Protein AF-A0A497PWR3-F1 (afdb_monomer_lite)

Radius of gyration: 13.61 Å; chains: 1; bounding box: 39×31×30 Å

Structure (mmCIF, N/CA/C/O backbone):
data_AF-A0A497PWR3-F1
#
_entry.id   AF-A0A497PWR3-F1
#
loop_
_atom_site.group_PDB
_atom_site.id
_atom_site.type_symbol
_atom_site.label_atom_id
_atom_site.label_alt_id
_atom_site.label_comp_id
_atom_site.label_asym_id
_atom_site.label_entity_id
_atom_site.label_seq_id
_atom_site.pdbx_PDB_ins_code
_atom_site.Cartn_x
_atom_site.Cartn_y
_atom_site.Cartn_z
_atom_site.occupancy
_atom_site.B_iso_or_equiv
_atom_site.auth_seq_id
_atom_site.auth_comp_id
_atom_site.auth_asym_id
_atom_site.auth_atom_id
_atom_site.pdbx_PDB_model_num
ATOM 1 N N . MET A 1 1 ? -8.076 17.826 -2.621 1.00 65.25 1 MET A N 1
ATOM 2 C CA . MET A 1 1 ? -7.933 16.865 -1.515 1.00 65.25 1 MET A CA 1
ATOM 3 C C . MET A 1 1 ? -8.436 17.533 -0.258 1.00 65.25 1 MET A C 1
ATOM 5 O O . MET A 1 1 ? -8.172 18.720 -0.089 1.00 65.25 1 MET A O 1
ATOM 9 N N . SER A 1 2 ? -9.231 16.823 0.537 1.00 92.06 2 SER A N 1
ATOM 10 C CA . SER A 1 2 ? -9.697 17.314 1.838 1.00 92.06 2 SER A CA 1
ATOM 11 C C . SER A 1 2 ? -8.692 16.971 2.938 1.00 92.06 2 SER A C 1
ATOM 13 O O . SER A 1 2 ? -7.897 16.045 2.784 1.00 92.06 2 SER A O 1
ATOM 15 N N . ASP A 1 3 ? -8.770 17.675 4.067 1.00 93.81 3 ASP A N 1
ATOM 16 C CA . ASP A 1 3 ? -7.922 17.406 5.235 1.00 93.81 3 ASP A CA 1
ATOM 17 C C . ASP A 1 3 ? -8.086 15.955 5.734 1.00 93.81 3 ASP A C 1
ATOM 19 O O . ASP A 1 3 ? -7.107 15.282 6.036 1.00 93.81 3 ASP A O 1
ATOM 23 N N . GLU A 1 4 ? -9.314 15.421 5.706 1.00 92.00 4 GLU A N 1
ATOM 24 C CA . GLU A 1 4 ? -9.598 14.022 6.068 1.00 92.00 4 GLU A CA 1
ATOM 25 C C . GLU A 1 4 ? -8.962 12.991 5.124 1.00 92.00 4 GLU A C 1
ATOM 27 O O . GLU A 1 4 ? -8.697 11.855 5.519 1.00 92.00 4 GLU A O 1
ATOM 32 N N . GLU A 1 5 ? -8.801 13.333 3.844 1.00 92.50 5 GLU A N 1
ATOM 33 C CA . GLU A 1 5 ? -8.164 12.453 2.864 1.00 92.50 5 GLU A CA 1
ATOM 34 C C . GLU A 1 5 ? -6.656 12.403 3.110 1.00 92.50 5 GLU A C 1
ATOM 36 O O . GLU A 1 5 ? -6.082 11.315 3.141 1.00 92.50 5 GLU A O 1
ATOM 41 N N . GLN A 1 6 ? -6.046 13.562 3.372 1.00 95.19 6 GLN A N 1
ATOM 42 C CA . GLN A 1 6 ? -4.628 13.654 3.710 1.00 95.19 6 GLN A CA 1
ATOM 43 C C . GLN A 1 6 ? -4.305 12.903 5.007 1.00 95.19 6 GLN A C 1
ATOM 45 O O . GLN A 1 6 ? -3.377 12.104 5.023 1.00 95.19 6 GLN A O 1
ATOM 50 N N . GLU A 1 7 ? -5.116 13.062 6.056 1.00 95.19 7 GLU A N 1
ATOM 51 C CA . GLU A 1 7 ? -4.905 12.369 7.335 1.00 95.19 7 GLU A CA 1
ATOM 52 C C . GLU A 1 7 ? -4.899 10.836 7.179 1.00 95.19 7 GLU A C 1
ATOM 54 O O . GLU A 1 7 ? -4.140 10.132 7.844 1.00 95.19 7 GLU A O 1
ATOM 59 N N . ARG A 1 8 ? -5.724 10.292 6.274 1.00 95.31 8 ARG A N 1
ATOM 60 C CA . ARG A 1 8 ? -5.746 8.847 5.988 1.00 95.31 8 ARG A CA 1
ATOM 61 C C . ARG A 1 8 ? -4.485 8.388 5.265 1.00 95.31 8 ARG A C 1
ATOM 63 O O . ARG A 1 8 ? -3.996 7.300 5.563 1.00 95.31 8 ARG A O 1
ATOM 70 N N . ILE A 1 9 ? -3.985 9.191 4.325 1.00 96.06 9 ILE A N 1
ATOM 71 C CA . ILE A 1 9 ? -2.731 8.913 3.615 1.00 96.06 9 ILE A CA 1
ATOM 72 C C . ILE A 1 9 ? -1.570 8.915 4.611 1.00 96.06 9 ILE A C 1
ATOM 74 O O . ILE A 1 9 ? -0.801 7.958 4.643 1.00 96.06 9 ILE A O 1
ATOM 78 N N . ASP A 1 10 ? -1.490 9.941 5.459 1.00 94.94 10 ASP A N 1
ATOM 79 C CA . ASP A 1 10 ? -0.425 10.079 6.453 1.00 94.94 10 ASP A CA 1
ATOM 80 C C . ASP A 1 10 ? -0.434 8.893 7.420 1.00 94.94 10 ASP A C 1
ATOM 82 O O . ASP A 1 10 ? 0.583 8.221 7.574 1.00 94.94 10 ASP A O 1
ATOM 86 N N . ARG A 1 11 ? -1.608 8.544 7.965 1.00 93.69 11 ARG A N 1
ATOM 87 C CA . ARG A 1 11 ? -1.774 7.372 8.833 1.00 93.69 11 ARG A CA 1
ATOM 88 C C . ARG A 1 11 ? -1.267 6.095 8.163 1.00 93.69 11 ARG A C 1
ATOM 90 O O . ARG A 1 11 ? -0.468 5.378 8.758 1.00 93.69 11 ARG A O 1
ATOM 97 N N . TYR A 1 12 ? -1.685 5.838 6.919 1.00 96.31 12 TYR A N 1
ATOM 98 C CA . 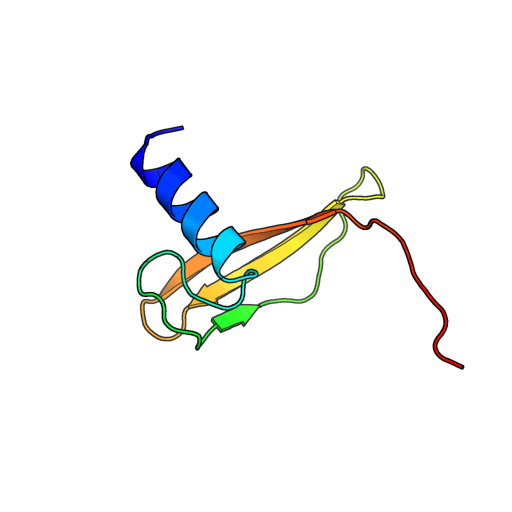TYR A 1 12 ? -1.266 4.659 6.155 1.00 96.31 12 TYR A CA 1
ATOM 99 C C . TYR A 1 12 ? 0.257 4.572 6.004 1.00 96.31 12 TYR A C 1
ATOM 101 O O . TYR A 1 12 ? 0.846 3.520 6.272 1.00 96.31 12 TYR A O 1
ATOM 109 N N . ILE A 1 13 ? 0.891 5.684 5.616 1.00 95.69 13 ILE A N 1
ATOM 110 C CA . ILE A 1 13 ? 2.341 5.781 5.416 1.00 95.69 13 ILE A CA 1
ATOM 111 C C . ILE A 1 13 ? 3.085 5.608 6.747 1.00 95.69 13 ILE A C 1
ATOM 113 O O . ILE A 1 13 ? 4.048 4.845 6.805 1.00 95.69 13 ILE A O 1
ATOM 117 N N . GLU A 1 14 ? 2.632 6.251 7.826 1.00 94.69 14 GLU A N 1
ATOM 118 C CA . GLU A 1 14 ? 3.250 6.156 9.157 1.00 94.69 14 GLU A CA 1
ATOM 119 C C . GLU A 1 14 ? 3.243 4.726 9.712 1.00 94.69 14 GLU A C 1
ATOM 121 O O . GLU A 1 14 ? 4.193 4.309 10.377 1.00 94.69 14 GLU A O 1
ATOM 126 N N . GLY A 1 15 ? 2.211 3.938 9.403 1.00 94.75 15 GLY A N 1
ATOM 127 C CA . GLY A 1 15 ? 2.173 2.510 9.726 1.00 94.75 15 GLY A CA 1
ATOM 128 C C . GLY A 1 15 ? 2.679 1.596 8.606 1.00 94.75 15 GLY A C 1
ATOM 129 O O . GLY A 1 15 ? 2.232 0.449 8.519 1.00 94.75 15 GLY A O 1
ATOM 130 N N . ASN A 1 16 ? 3.593 2.089 7.762 1.00 94.88 16 ASN A N 1
ATOM 131 C CA . ASN A 1 16 ? 4.320 1.351 6.720 1.00 94.88 16 ASN A CA 1
ATOM 132 C C . ASN A 1 16 ? 3.431 0.603 5.708 1.00 94.88 16 ASN A C 1
ATOM 134 O O . ASN A 1 16 ? 3.842 -0.421 5.168 1.00 94.88 16 ASN A O 1
ATOM 138 N N . GLY A 1 17 ? 2.203 1.071 5.483 1.00 95.81 17 GLY A N 1
ATOM 139 C CA . GLY A 1 17 ? 1.244 0.417 4.591 1.00 95.81 17 GLY A CA 1
ATOM 140 C C . GLY A 1 17 ? 0.685 -0.918 5.106 1.00 95.81 17 GLY A C 1
ATOM 141 O O . GLY A 1 17 ? 0.102 -1.679 4.343 1.00 95.81 17 GLY A O 1
ATOM 142 N N . LEU A 1 18 ? 0.849 -1.233 6.397 1.00 95.81 18 LEU A N 1
ATOM 143 C CA . LEU A 1 18 ? 0.478 -2.537 6.974 1.00 95.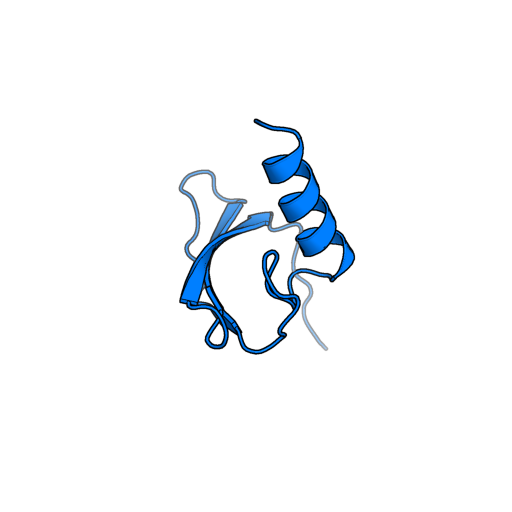81 18 LEU A CA 1
ATOM 144 C C . LEU A 1 18 ? -0.851 -2.533 7.747 1.00 95.81 18 LEU A C 1
ATOM 146 O O . LEU A 1 18 ? -1.164 -3.497 8.444 1.00 95.81 18 LEU A O 1
ATOM 150 N N . HIS A 1 19 ? -1.628 -1.453 7.668 1.00 97.06 19 HIS A N 1
ATOM 151 C CA . HIS A 1 19 ? 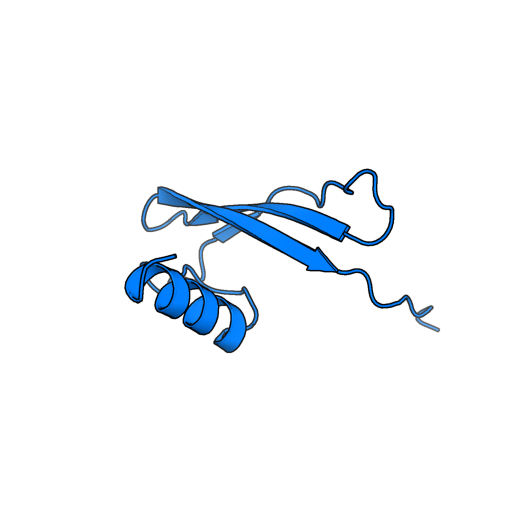-2.891 -1.314 8.393 1.00 97.06 19 HIS A CA 1
ATOM 152 C C . HIS A 1 19 ? -3.930 -0.534 7.576 1.00 97.06 19 HIS A C 1
ATOM 154 O O . HIS A 1 19 ? -3.616 0.219 6.658 1.00 97.06 19 HIS A O 1
ATOM 160 N N . CYS A 1 20 ? -5.202 -0.738 7.906 1.00 97.50 20 CYS A N 1
ATOM 161 C CA . CYS A 1 20 ? -6.320 -0.095 7.242 1.00 97.50 20 CYS A CA 1
ATOM 162 C C . CYS A 1 20 ? -6.386 1.391 7.634 1.00 97.50 20 CYS A C 1
ATOM 164 O O . CYS A 1 20 ? -6.577 1.682 8.819 1.00 97.50 20 CYS A O 1
ATOM 166 N N . PRO A 1 21 ? -6.373 2.336 6.676 1.00 96.88 21 PRO A N 1
ATOM 167 C CA . PRO A 1 21 ? -6.446 3.771 6.977 1.00 96.88 21 PRO A CA 1
ATOM 168 C C . PRO A 1 21 ? -7.725 4.195 7.720 1.00 96.88 21 PRO A C 1
ATOM 170 O O . PRO A 1 21 ? -7.771 5.263 8.330 1.00 96.88 21 PRO A O 1
ATOM 173 N N . TRP A 1 22 ? -8.785 3.378 7.661 1.00 96.44 22 TRP A N 1
ATOM 174 C CA . TRP A 1 22 ? -10.092 3.677 8.259 1.00 96.44 22 TRP A CA 1
ATOM 175 C C . TRP A 1 22 ? -10.322 3.065 9.638 1.00 96.44 22 TRP A C 1
ATOM 177 O O . TRP A 1 22 ? -11.115 3.611 10.397 1.00 96.44 22 TRP A O 1
ATOM 187 N N . CYS A 1 23 ? -9.724 1.911 9.936 1.00 96.81 23 CYS A N 1
ATOM 188 C CA . CYS A 1 23 ? -10.019 1.176 11.174 1.00 96.81 23 CYS A CA 1
ATOM 189 C C . CYS A 1 23 ? -8.792 0.565 11.852 1.00 96.81 23 CYS A C 1
ATOM 191 O O . CYS A 1 23 ? -8.959 -0.181 12.811 1.00 96.81 23 CYS A O 1
ATOM 193 N N . GLU A 1 24 ? -7.591 0.827 11.328 1.00 96.38 24 GLU A N 1
ATOM 194 C CA . GLU A 1 24 ? -6.293 0.404 11.878 1.00 96.38 24 GLU A CA 1
ATOM 195 C C . GLU A 1 24 ? -6.073 -1.117 11.956 1.00 96.38 24 GLU A C 1
ATOM 197 O O . GLU A 1 24 ? -5.019 -1.579 12.380 1.00 96.38 24 GLU A O 1
ATOM 202 N N . SER A 1 25 ? -7.031 -1.917 11.482 1.00 97.81 25 SER A N 1
ATOM 203 C CA . SER A 1 25 ? -6.869 -3.363 11.352 1.00 97.81 25 SER A CA 1
ATOM 204 C C . SER A 1 25 ? -5.735 -3.707 10.387 1.00 97.81 25 SER A C 1
ATOM 206 O O . SER A 1 25 ? -5.622 -3.110 9.317 1.00 97.81 25 SER A O 1
ATOM 208 N N . THR A 1 26 ? -4.944 -4.713 10.744 1.00 97.38 26 THR A N 1
ATOM 209 C CA . THR A 1 26 ? -3.890 -5.293 9.902 1.00 97.38 26 THR A CA 1
ATOM 210 C C . THR A 1 26 ? -4.400 -6.431 9.009 1.00 97.38 26 THR A C 1
ATOM 212 O O . THR A 1 26 ? -3.633 -6.986 8.228 1.00 97.38 26 THR A O 1
ATOM 215 N N . ASP A 1 27 ? -5.687 -6.790 9.108 1.00 98.25 27 ASP A N 1
ATOM 216 C CA . ASP A 1 27 ? -6.316 -7.814 8.268 1.00 98.25 27 ASP A CA 1
ATOM 217 C C . ASP A 1 27 ? -6.677 -7.224 6.897 1.00 98.25 27 ASP A C 1
ATOM 219 O O . ASP A 1 27 ? -7.763 -6.664 6.679 1.00 98.25 27 ASP A O 1
ATOM 223 N N . ILE A 1 28 ? -5.693 -7.278 6.001 1.00 97.94 28 ILE A N 1
ATOM 224 C CA . ILE A 1 28 ? -5.715 -6.663 4.677 1.00 97.94 28 ILE A CA 1
ATOM 225 C C . ILE A 1 28 ? -5.372 -7.721 3.642 1.00 97.94 28 ILE A C 1
ATOM 227 O O . ILE A 1 28 ? -4.457 -8.525 3.813 1.00 97.94 28 ILE A O 1
ATOM 231 N N . THR A 1 29 ? -6.095 -7.695 2.534 1.00 97.81 29 THR A N 1
ATOM 232 C CA . THR A 1 29 ? -5.753 -8.435 1.325 1.00 97.81 29 THR A CA 1
ATOM 233 C C . THR A 1 29 ? -5.321 -7.447 0.256 1.00 97.81 29 THR A C 1
ATOM 235 O O . THR A 1 29 ? -5.988 -6.438 0.042 1.00 97.81 29 THR A O 1
ATOM 238 N N . ALA A 1 30 ? -4.195 -7.737 -0.389 1.00 96.38 30 ALA A N 1
ATOM 239 C CA . ALA A 1 30 ? -3.655 -6.955 -1.488 1.00 96.38 30 ALA A CA 1
ATOM 240 C C . ALA A 1 30 ? -3.446 -7.864 -2.700 1.00 96.38 30 ALA A C 1
ATOM 242 O O . ALA A 1 30 ? -2.956 -8.990 -2.568 1.00 96.38 30 ALA A O 1
ATOM 243 N N . ASP A 1 31 ? -3.818 -7.370 -3.875 1.00 95.31 31 ASP A N 1
ATOM 244 C CA . ASP A 1 31 ? -3.561 -8.053 -5.139 1.00 95.31 31 ASP A CA 1
ATOM 245 C C . ASP A 1 31 ? -2.070 -7.973 -5.525 1.00 95.31 31 ASP A C 1
ATOM 247 O O . ASP A 1 31 ? -1.253 -7.288 -4.900 1.00 95.31 31 ASP A O 1
ATOM 251 N N . SER A 1 32 ? -1.699 -8.666 -6.603 1.00 94.62 32 SER A N 1
ATOM 252 C CA . SER A 1 32 ? -0.359 -8.539 -7.187 1.00 94.62 32 SER A CA 1
ATOM 253 C C . SER A 1 32 ? -0.085 -7.114 -7.680 1.00 94.62 32 SER A C 1
ATOM 255 O O . SER A 1 32 ? -0.981 -6.436 -8.187 1.00 94.62 32 SER A O 1
ATOM 257 N N . LEU A 1 33 ? 1.178 -6.685 -7.586 1.00 94.19 33 LEU A N 1
ATOM 258 C CA . LEU A 1 33 ? 1.616 -5.393 -8.112 1.00 94.19 33 LEU A CA 1
ATOM 259 C C . LEU A 1 33 ? 1.405 -5.330 -9.628 1.00 94.19 33 LEU A C 1
ATOM 261 O O . LEU A 1 33 ? 1.932 -6.151 -10.381 1.00 94.19 33 LEU A O 1
ATOM 265 N N . THR A 1 34 ? 0.657 -4.323 -10.067 1.00 94.25 34 THR A N 1
ATOM 266 C CA . THR A 1 34 ? 0.448 -3.994 -11.476 1.00 94.25 34 THR A CA 1
ATOM 267 C C . THR A 1 34 ? 1.360 -2.822 -11.844 1.00 94.25 34 THR A C 1
ATOM 269 O O . THR A 1 34 ? 1.258 -1.766 -11.216 1.00 94.25 34 THR A O 1
ATOM 272 N N . PRO A 1 35 ? 2.278 -2.973 -12.814 1.00 92.56 35 PRO A N 1
ATOM 273 C CA . PRO A 1 35 ? 3.134 -1.876 -13.253 1.00 92.56 35 PRO A CA 1
ATOM 274 C C . PRO A 1 35 ? 2.322 -0.813 -14.006 1.00 92.56 35 PRO A C 1
ATOM 276 O O . PRO A 1 35 ? 1.433 -1.142 -14.789 1.00 92.56 35 PRO A O 1
ATOM 279 N N . HIS A 1 36 ? 2.664 0.458 -13.813 1.00 85.19 36 HIS A N 1
ATOM 280 C CA . HIS A 1 36 ? 2.200 1.554 -14.660 1.00 85.19 36 HIS A CA 1
ATOM 281 C C . HIS A 1 36 ? 3.086 1.697 -15.910 1.00 85.19 36 HIS A C 1
ATOM 283 O O . HIS A 1 36 ? 4.293 1.442 -15.876 1.00 85.19 36 HIS A O 1
ATOM 289 N N . ASP A 1 37 ? 2.502 2.202 -17.001 1.00 78.62 37 ASP A N 1
ATOM 290 C CA . ASP A 1 37 ? 3.156 2.356 -18.313 1.00 78.62 37 ASP A CA 1
ATOM 291 C C . ASP A 1 37 ? 4.434 3.225 -18.292 1.00 78.62 37 ASP A C 1
ATOM 293 O O . ASP A 1 37 ? 5.272 3.134 -19.188 1.00 78.62 37 ASP A O 1
ATOM 297 N N . CYS A 1 38 ? 4.616 4.063 -17.264 1.00 72.00 38 CYS A N 1
ATOM 298 C CA . CYS A 1 38 ? 5.768 4.954 -17.086 1.00 72.00 38 CYS A CA 1
ATOM 299 C C . CYS A 1 38 ? 7.000 4.303 -16.421 1.00 72.00 38 CYS A C 1
ATOM 301 O O . CYS A 1 38 ? 8.012 4.973 -16.205 1.00 72.00 38 CYS A O 1
ATOM 303 N N . GLY A 1 39 ? 6.963 2.993 -16.153 1.00 77.69 39 GLY A N 1
ATOM 304 C CA . GLY A 1 39 ? 8.150 2.145 -15.979 1.00 77.69 39 GLY A CA 1
ATOM 305 C C . GLY A 1 39 ? 8.816 2.138 -14.600 1.00 77.69 39 GLY A C 1
ATOM 306 O O . GLY A 1 39 ? 9.693 1.306 -14.377 1.00 77.69 39 GLY A O 1
ATOM 307 N N . ARG A 1 40 ? 8.427 3.018 -13.668 1.00 89.38 40 ARG A N 1
ATOM 308 C CA . ARG A 1 40 ? 8.929 3.006 -12.274 1.00 89.38 40 ARG A CA 1
ATOM 309 C C . ARG A 1 40 ? 7.849 2.996 -11.201 1.00 89.38 40 ARG A C 1
ATOM 311 O O . ARG A 1 40 ? 8.182 2.861 -10.028 1.00 89.38 40 ARG A O 1
ATOM 318 N N . ASP A 1 41 ? 6.590 3.083 -11.598 1.00 93.50 41 ASP A N 1
ATOM 319 C CA . ASP A 1 41 ? 5.468 3.077 -10.673 1.00 93.50 41 ASP A CA 1
ATOM 320 C C . ASP A 1 41 ? 4.730 1.745 -10.789 1.00 93.50 41 ASP A C 1
ATOM 322 O O . ASP A 1 41 ? 4.594 1.182 -11.878 1.00 93.50 41 ASP A O 1
ATOM 326 N N . ALA A 1 42 ? 4.256 1.234 -9.663 1.00 94.38 42 ALA A N 1
ATOM 327 C CA . ALA A 1 42 ? 3.387 0.072 -9.589 1.00 94.38 42 ALA A CA 1
ATOM 328 C C . ALA A 1 42 ? 2.269 0.348 -8.587 1.00 94.38 42 ALA A C 1
ATOM 330 O O . ALA A 1 42 ? 2.403 1.203 -7.712 1.00 94.38 42 ALA A O 1
ATOM 331 N N . HIS A 1 43 ? 1.166 -0.375 -8.703 1.00 95.00 43 HIS A N 1
ATOM 332 C CA . HIS A 1 43 ? 0.067 -0.257 -7.760 1.00 95.00 43 HIS A CA 1
ATOM 333 C C . HIS A 1 43 ? -0.523 -1.618 -7.397 1.00 95.00 43 HIS A C 1
ATOM 335 O O . HIS A 1 43 ? -0.447 -2.566 -8.178 1.00 95.00 43 HIS A O 1
ATOM 341 N N . SER A 1 44 ? -1.131 -1.711 -6.218 1.00 95.94 44 SER A N 1
ATOM 342 C CA . SER A 1 44 ? -1.940 -2.859 -5.803 1.00 95.94 44 SER A CA 1
ATOM 343 C C . SER A 1 44 ? -3.315 -2.394 -5.336 1.00 95.94 44 SER A C 1
ATOM 345 O O . SER A 1 44 ? -3.457 -1.304 -4.782 1.00 95.94 44 SER A O 1
ATOM 347 N N . ASN A 1 45 ? -4.341 -3.207 -5.584 1.00 97.62 45 ASN A N 1
ATOM 348 C CA . ASN A 1 45 ? -5.650 -2.991 -4.983 1.00 97.62 45 ASN A CA 1
ATOM 349 C C . ASN A 1 45 ? -5.667 -3.664 -3.616 1.00 97.62 45 ASN A C 1
ATOM 351 O O . ASN A 1 45 ? -5.415 -4.864 -3.515 1.00 97.62 45 ASN A O 1
ATOM 355 N N . CYS A 1 46 ? -6.025 -2.899 -2.594 1.00 98.00 46 CYS A N 1
ATOM 356 C CA . CYS A 1 46 ? -6.108 -3.371 -1.225 1.00 98.00 46 CYS A CA 1
ATOM 357 C C . CYS A 1 46 ? -7.558 -3.362 -0.739 1.00 98.00 46 CYS A C 1
ATOM 359 O O . CYS A 1 46 ? -8.349 -2.478 -1.085 1.00 98.00 46 CYS A O 1
ATOM 361 N N . GLU A 1 47 ? -7.897 -4.334 0.098 1.00 98.44 47 GLU A N 1
ATOM 362 C CA . GLU A 1 47 ? -9.164 -4.431 0.811 1.00 98.44 47 GLU A CA 1
ATOM 363 C C . GLU A 1 47 ? -8.909 -4.775 2.277 1.00 98.44 47 GLU A C 1
ATOM 365 O O . GLU A 1 47 ? -8.129 -5.668 2.598 1.00 98.44 47 GLU A O 1
ATOM 370 N N . CYS A 1 48 ? -9.582 -4.069 3.183 1.00 98.56 48 CYS A N 1
ATOM 371 C CA . CYS A 1 48 ? -9.595 -4.430 4.593 1.00 98.56 48 CYS A CA 1
ATOM 372 C C . CYS A 1 48 ? -10.726 -5.422 4.852 1.00 98.56 48 CYS A C 1
ATOM 374 O O . CYS A 1 48 ? -11.899 -5.059 4.748 1.00 98.56 48 CYS A O 1
ATOM 376 N N . ASN A 1 49 ? -10.381 -6.630 5.286 1.00 98.50 49 ASN A N 1
ATOM 377 C CA . ASN A 1 49 ? -11.352 -7.690 5.555 1.00 98.50 49 ASN A CA 1
ATOM 378 C C . ASN A 1 49 ? -12.223 -7.396 6.790 1.00 98.50 49 ASN A C 1
ATOM 380 O O . ASN A 1 49 ? -13.320 -7.933 6.918 1.00 98.50 49 ASN A O 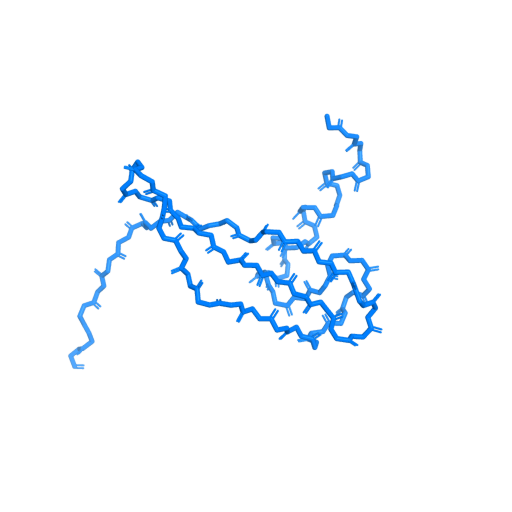1
ATOM 384 N N . ASN A 1 50 ? -11.771 -6.506 7.683 1.00 98.56 50 ASN A N 1
ATOM 385 C CA . ASN A 1 50 ? -12.525 -6.106 8.872 1.00 98.56 50 ASN A CA 1
ATOM 386 C C . ASN A 1 50 ? -13.630 -5.074 8.575 1.00 98.56 50 ASN A C 1
ATOM 388 O O . ASN A 1 50 ? -14.746 -5.205 9.072 1.00 98.56 50 ASN A O 1
ATOM 392 N N . CYS A 1 51 ? -13.343 -4.027 7.790 1.00 98.25 51 CYS A N 1
ATOM 393 C CA . CYS A 1 51 ? -14.299 -2.933 7.547 1.00 98.25 51 CYS A CA 1
ATOM 394 C C . CYS A 1 51 ? -14.803 -2.823 6.097 1.00 98.25 51 CYS A C 1
ATOM 396 O O . CYS A 1 51 ? -15.652 -1.975 5.811 1.00 98.25 51 CYS A O 1
ATOM 398 N N . GLY A 1 52 ? -14.282 -3.643 5.179 1.00 98.31 52 GLY A N 1
ATOM 399 C CA . GLY A 1 52 ? -14.681 -3.704 3.769 1.00 98.31 52 GLY A CA 1
ATOM 400 C C . GLY A 1 52 ? -14.267 -2.493 2.926 1.00 98.31 52 GLY A C 1
ATOM 401 O O . GLY A 1 52 ? -14.764 -2.310 1.815 1.00 98.31 52 GLY A O 1
ATOM 402 N N . LYS A 1 53 ? -13.408 -1.606 3.445 1.00 98.31 53 LYS A N 1
ATOM 403 C CA . LYS A 1 53 ? -12.880 -0.477 2.665 1.00 98.31 53 LYS A CA 1
ATOM 404 C C . LYS A 1 53 ? -11.828 -0.958 1.679 1.00 98.31 53 LYS A C 1
ATOM 406 O O . LYS A 1 53 ? -11.055 -1.858 1.987 1.00 98.31 53 LYS A O 1
ATOM 411 N N . ARG A 1 54 ? -11.809 -0.312 0.513 1.00 98.19 54 ARG A N 1
ATOM 412 C CA . ARG A 1 54 ? -10.921 -0.624 -0.606 1.00 98.19 54 ARG A CA 1
ATOM 413 C C . ARG A 1 54 ? -10.140 0.619 -1.012 1.00 98.19 54 ARG A C 1
ATOM 415 O O . ARG A 1 54 ? -10.708 1.713 -1.000 1.00 98.19 54 ARG A O 1
ATOM 422 N N . TRP A 1 55 ? -8.870 0.451 -1.355 1.00 97.56 55 TRP A N 1
ATOM 423 C CA . TRP A 1 55 ? -7.985 1.532 -1.793 1.00 97.56 55 TRP A CA 1
ATOM 424 C C . TRP A 1 55 ? -6.938 1.028 -2.786 1.00 97.56 55 TRP A C 1
ATOM 426 O O . TRP A 1 55 ? -6.784 -0.177 -2.973 1.00 97.56 55 TRP A O 1
ATOM 436 N N . ILE A 1 56 ? -6.254 1.966 -3.441 1.00 96.31 56 ILE A N 1
ATOM 437 C CA . ILE A 1 56 ? -5.101 1.678 -4.294 1.00 96.31 56 ILE A CA 1
ATOM 438 C C . ILE A 1 56 ? -3.855 2.060 -3.508 1.00 96.31 56 ILE A C 1
ATOM 440 O O . ILE A 1 56 ? -3.742 3.190 -3.033 1.00 96.31 56 ILE A O 1
ATOM 444 N N . ASP A 1 57 ? -2.950 1.106 -3.359 1.00 95.56 57 ASP A N 1
ATOM 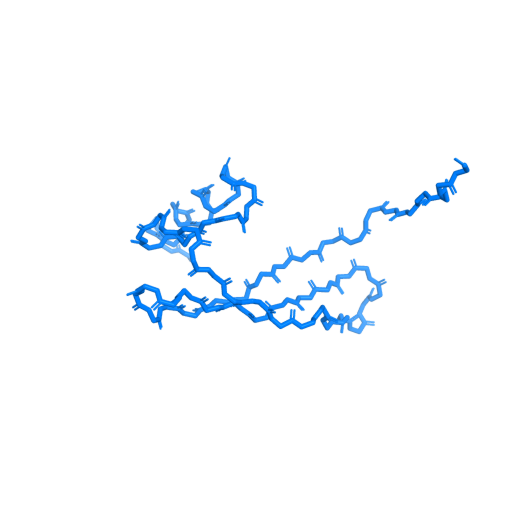445 C CA . ASP A 1 57 ? -1.630 1.322 -2.794 1.00 95.56 57 ASP A CA 1
ATOM 446 C C . ASP A 1 57 ? -0.628 1.585 -3.918 1.00 95.56 57 ASP A C 1
ATOM 448 O O . ASP A 1 57 ? -0.595 0.845 -4.905 1.00 95.56 57 ASP A O 1
ATOM 452 N N . HIS A 1 58 ? 0.156 2.652 -3.788 1.00 94.25 58 HIS A N 1
ATOM 453 C CA . HIS A 1 58 ? 1.049 3.144 -4.830 1.00 94.25 58 HIS A CA 1
ATOM 454 C C . HIS A 1 58 ? 2.505 2.970 -4.414 1.00 94.25 58 HIS A C 1
ATOM 456 O O . HIS A 1 58 ? 2.943 3.458 -3.375 1.00 94.25 58 HIS A O 1
ATOM 462 N N . TYR A 1 59 ? 3.272 2.332 -5.289 1.00 92.50 59 TYR A N 1
ATOM 463 C CA . TYR A 1 59 ? 4.678 2.028 -5.093 1.00 92.50 59 TYR A CA 1
ATOM 464 C C . TYR A 1 59 ? 5.515 2.722 -6.159 1.00 92.50 59 TYR A C 1
ATOM 466 O O . TYR A 1 59 ? 5.180 2.693 -7.344 1.00 92.50 59 TYR A O 1
ATOM 474 N N . THR A 1 60 ? 6.662 3.253 -5.748 1.00 92.81 60 THR A N 1
ATOM 475 C CA . THR A 1 60 ? 7.729 3.664 -6.663 1.00 92.81 60 THR A CA 1
ATOM 476 C C . THR A 1 60 ? 8.901 2.710 -6.483 1.00 92.81 60 THR A C 1
ATOM 478 O O . THR A 1 60 ? 9.456 2.584 -5.392 1.00 92.81 60 THR A O 1
ATOM 481 N N . LEU A 1 61 ? 9.291 2.030 -7.558 1.00 92.06 61 LEU A N 1
ATOM 482 C CA . LEU A 1 61 ? 10.450 1.147 -7.574 1.00 92.06 61 LEU A CA 1
ATOM 483 C C . LEU A 1 61 ? 11.727 1.992 -7.505 1.00 92.06 61 LEU A C 1
ATOM 485 O O . LEU A 1 61 ? 12.046 2.742 -8.430 1.00 92.06 61 LEU A O 1
ATOM 489 N N . THR A 1 62 ? 12.464 1.869 -6.404 1.00 94.19 62 THR A N 1
ATOM 490 C CA . THR A 1 62 ? 13.683 2.654 -6.148 1.00 94.19 62 THR A CA 1
ATOM 491 C C . THR A 1 62 ? 14.974 1.895 -6.452 1.00 94.19 62 THR A C 1
ATOM 493 O O . THR A 1 62 ? 16.018 2.521 -6.628 1.00 94.19 62 THR A O 1
ATOM 496 N N . GLY A 1 63 ? 14.917 0.567 -6.567 1.00 93.38 63 GLY A N 1
ATOM 497 C CA . GLY A 1 63 ? 16.068 -0.281 -6.858 1.00 93.38 63 GLY A CA 1
ATOM 498 C C . GLY A 1 63 ? 15.759 -1.766 -6.685 1.00 93.38 63 GLY A C 1
ATOM 499 O O . GLY A 1 63 ? 14.616 -2.154 -6.452 1.00 93.38 63 GLY A O 1
ATOM 500 N N . MET A 1 64 ? 16.794 -2.591 -6.811 1.00 94.06 64 MET A N 1
ATOM 501 C CA . MET A 1 64 ? 16.781 -4.018 -6.496 1.00 94.06 64 MET A CA 1
ATOM 502 C C . MET A 1 64 ? 18.169 -4.406 -5.981 1.00 94.06 64 MET A C 1
ATOM 504 O O . MET A 1 64 ? 19.168 -3.837 -6.427 1.00 94.06 64 MET A O 1
ATOM 508 N N . GLU A 1 65 ? 18.239 -5.373 -5.075 1.00 96.75 65 GLU A N 1
ATOM 509 C CA . GLU A 1 65 ? 19.499 -5.984 -4.650 1.00 96.75 65 GLU A CA 1
ATOM 510 C C . GLU A 1 65 ? 19.424 -7.506 -4.790 1.00 96.75 65 GLU A C 1
ATOM 512 O O . GLU A 1 65 ? 18.366 -8.112 -4.617 1.00 96.75 65 GLU A O 1
ATOM 517 N N . GLU A 1 66 ? 20.538 -8.115 -5.185 1.00 96.31 66 GLU A N 1
ATOM 518 C CA . GLU A 1 66 ? 20.675 -9.567 -5.223 1.00 96.31 66 GLU A CA 1
ATOM 519 C C . GLU A 1 66 ? 21.046 -10.054 -3.817 1.00 96.31 66 GLU A C 1
ATOM 521 O O . GLU A 1 66 ? 22.004 -9.559 -3.224 1.00 96.31 66 GLU A O 1
ATOM 526 N N . MET A 1 67 ? 20.288 -11.013 -3.276 1.00 93.62 67 MET A N 1
ATOM 527 C CA . MET A 1 67 ? 20.628 -11.653 -2.002 1.00 93.62 67 MET A CA 1
ATOM 528 C C . MET A 1 67 ? 21.655 -12.766 -2.256 1.00 93.62 67 MET A C 1
ATOM 530 O O . MET A 1 67 ? 21.339 -13.730 -2.956 1.00 93.62 67 MET A O 1
ATOM 534 N N . LEU A 1 68 ? 22.864 -12.613 -1.703 1.00 88.50 68 LEU A N 1
ATOM 535 C CA . LEU A 1 68 ? 23.962 -13.594 -1.756 1.00 88.50 68 LEU A CA 1
ATOM 536 C C . LEU A 1 68 ? 23.920 -14.590 -0.590 1.00 88.50 68 LEU A C 1
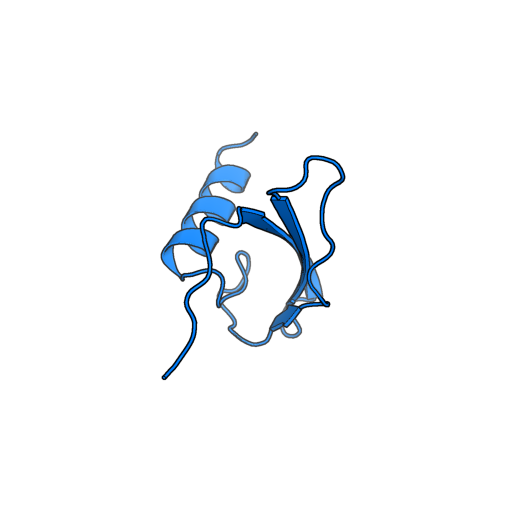ATOM 538 O O . LEU A 1 68 ? 23.563 -14.169 0.535 1.00 88.50 68 LEU A O 1
#

pLDDT: mean 94.03, std 5.87, range [65.25, 98.56]

Secondary structure (DSSP, 8-state):
--HHHHHHHHHHHHTTT-S-TTT----EEE-PPEEPTTSSEEEEEEEETTT--EEEEEEE--------

Foldseek 3Di:
DDPLVVQLVVVCVVVVVQAHSVPRDSQKDWDDWADDPVGFKTWIWMARPVPGDIDIDIDGHPDDDDDD

Sequence (68 aa):
MSDEEQERIDRYIEGNGLHCPWCESTDITADSLTPHDCGRDAHSNCECNNCGKRWIDHYTLTGMEEML